Protein AF-A0A385BJE5-F1 (afdb_monomer)

Structure (mmCIF, N/CA/C/O backbone):
data_AF-A0A385BJE5-F1
#
_entry.id   AF-A0A385BJE5-F1
#
loop_
_atom_site.group_PDB
_atom_site.id
_atom_site.type_symbol
_atom_site.label_atom_id
_atom_site.label_alt_id
_atom_site.label_comp_id
_atom_site.label_asym_id
_atom_site.label_entity_id
_atom_site.label_seq_id
_atom_site.pdbx_PDB_ins_code
_atom_site.Cartn_x
_atom_site.Cartn_y
_atom_site.Cartn_z
_atom_site.occupancy
_atom_site.B_iso_or_equiv
_atom_site.auth_seq_id
_atom_site.auth_comp_id
_atom_site.auth_asym_id
_atom_site.auth_atom_id
_atom_site.pdbx_PDB_model_num
ATOM 1 N N . MET A 1 1 ? -18.396 -1.221 15.395 1.00 72.06 1 MET A N 1
ATOM 2 C CA . MET A 1 1 ? -17.699 -0.795 14.156 1.00 72.06 1 MET A CA 1
ATOM 3 C C . MET A 1 1 ? -17.157 0.610 14.376 1.00 72.06 1 MET A C 1
ATOM 5 O O . MET A 1 1 ? -17.887 1.423 14.925 1.00 72.06 1 MET A O 1
ATOM 9 N N . ILE A 1 2 ? -15.896 0.887 14.028 1.00 81.12 2 ILE A N 1
ATOM 10 C CA . ILE A 1 2 ? -15.225 2.148 14.398 1.00 81.12 2 ILE A CA 1
ATOM 11 C C . ILE A 1 2 ? -14.926 2.961 13.159 1.00 81.12 2 ILE A C 1
ATOM 13 O O . ILE A 1 2 ? -14.202 2.501 12.280 1.00 81.12 2 ILE A O 1
ATOM 17 N N . TRP A 1 3 ? -15.463 4.172 13.141 1.00 87.81 3 TRP A N 1
ATOM 18 C CA . TRP A 1 3 ? -15.326 5.131 12.059 1.00 87.81 3 TRP A CA 1
ATOM 19 C C . TRP A 1 3 ? -14.182 6.098 12.357 1.00 87.81 3 TRP A C 1
ATOM 21 O O . TRP A 1 3 ? -14.000 6.532 13.500 1.00 87.81 3 TRP A O 1
ATOM 31 N N . LYS A 1 4 ? -13.359 6.375 11.342 1.00 85.88 4 LYS A N 1
ATOM 32 C CA . LYS A 1 4 ? -12.251 7.337 11.401 1.00 85.88 4 LYS A CA 1
ATOM 33 C C . LYS A 1 4 ? -12.083 8.016 10.046 1.00 85.88 4 LYS A C 1
ATOM 35 O O . LYS A 1 4 ? -12.398 7.427 9.016 1.00 85.88 4 LYS A O 1
ATOM 40 N N . PHE A 1 5 ? -11.512 9.215 10.052 1.00 85.75 5 PHE A N 1
ATOM 41 C CA . PHE A 1 5 ? -11.042 9.856 8.830 1.00 85.75 5 PHE A CA 1
ATOM 42 C C . PHE A 1 5 ? -9.818 9.124 8.282 1.00 85.75 5 PHE A C 1
ATOM 44 O O . PHE A 1 5 ? -8.885 8.812 9.029 1.00 85.75 5 PHE A O 1
ATOM 51 N N . ASP A 1 6 ? -9.841 8.835 6.987 1.00 84.31 6 ASP A N 1
ATOM 52 C CA . ASP A 1 6 ? -8.679 8.341 6.264 1.00 84.31 6 ASP A CA 1
ATOM 53 C C . ASP A 1 6 ? -7.747 9.483 5.818 1.00 84.31 6 ASP A C 1
ATOM 55 O O . ASP A 1 6 ? -7.969 10.662 6.099 1.00 84.31 6 ASP A O 1
ATOM 59 N N . LYS A 1 7 ? -6.667 9.122 5.116 1.00 77.25 7 LYS A N 1
ATOM 60 C CA . LYS A 1 7 ? -5.674 10.073 4.582 1.00 77.25 7 LYS A CA 1
ATOM 61 C C . LYS A 1 7 ? -6.243 11.076 3.566 1.00 77.25 7 LYS A C 1
ATOM 63 O O . LYS A 1 7 ? -5.588 12.079 3.308 1.00 77.25 7 LYS A O 1
ATOM 68 N N . ASP A 1 8 ? -7.410 10.790 2.994 1.00 83.25 8 ASP A N 1
ATOM 69 C CA . ASP A 1 8 ? -8.063 11.594 1.962 1.00 83.25 8 ASP A CA 1
ATOM 70 C C . ASP A 1 8 ? -9.199 12.443 2.571 1.00 83.25 8 ASP A C 1
ATOM 72 O O . ASP A 1 8 ? -9.961 13.075 1.844 1.00 83.25 8 ASP A O 1
ATOM 76 N N . GLY A 1 9 ? -9.324 12.455 3.906 1.00 86.56 9 GLY A N 1
ATOM 77 C CA . GLY A 1 9 ? -10.329 13.225 4.637 1.00 86.56 9 GLY A CA 1
ATOM 78 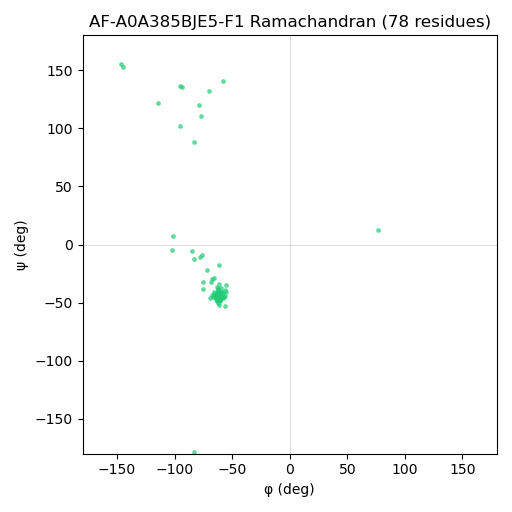C C . GLY A 1 9 ? -11.730 12.613 4.610 1.00 86.56 9 GLY A C 1
ATOM 79 O O . GLY A 1 9 ? -12.682 13.279 5.006 1.00 86.56 9 GLY A O 1
ATOM 80 N N . ASN A 1 10 ? -11.878 11.358 4.173 1.00 89.19 10 ASN A N 1
ATOM 81 C CA . ASN A 1 10 ? -13.172 10.682 4.148 1.00 89.19 10 ASN A CA 1
ATOM 82 C C . ASN A 1 10 ? -13.379 9.873 5.426 1.00 89.19 10 ASN A C 1
ATOM 84 O O . ASN A 1 10 ? -12.488 9.136 5.855 1.00 89.19 10 ASN A O 1
ATOM 88 N N . GLU A 1 11 ? -14.567 9.963 6.017 1.00 91.56 11 GLU A N 1
ATOM 89 C CA . GLU A 1 11 ? -14.927 9.127 7.158 1.00 91.56 11 GLU A CA 1
ATOM 90 C C . GLU A 1 11 ? -15.325 7.725 6.685 1.00 91.56 11 GLU A C 1
ATOM 92 O O . GLU A 1 11 ? -16.245 7.563 5.883 1.00 91.56 11 GLU A O 1
ATOM 97 N N . ARG A 1 12 ? -14.600 6.704 7.152 1.00 91.56 12 ARG A N 1
ATOM 98 C CA . ARG A 1 12 ? -14.820 5.298 6.777 1.00 91.56 12 ARG A CA 1
ATOM 99 C C . ARG A 1 12 ? -14.541 4.367 7.960 1.00 91.56 12 ARG A C 1
ATOM 101 O O . ARG A 1 12 ? -13.697 4.705 8.802 1.00 91.56 12 ARG A O 1
ATOM 108 N N . PRO A 1 13 ? -15.168 3.180 8.038 1.00 93.81 13 PRO A N 1
ATOM 109 C CA . PRO A 1 13 ? -14.819 2.178 9.037 1.00 93.81 13 PRO A CA 1
ATOM 110 C C . PRO A 1 13 ? -13.344 1.774 8.936 1.00 93.81 13 PRO A C 1
ATOM 112 O O . PRO A 1 13 ? -12.822 1.585 7.839 1.00 93.81 13 PRO A O 1
ATOM 115 N N . LEU A 1 14 ? -12.676 1.568 10.074 1.00 91.00 14 LEU A N 1
ATOM 116 C CA . LEU A 1 14 ? -11.273 1.128 10.106 1.00 91.00 14 LEU A CA 1
ATOM 117 C C . LEU A 1 14 ? -11.040 -0.174 9.325 1.00 91.00 14 LEU A C 1
ATOM 119 O O . LEU A 1 14 ? -9.997 -0.319 8.694 1.00 91.00 14 LEU A O 1
ATOM 123 N N . GLN A 1 15 ? -12.014 -1.089 9.339 1.00 92.12 15 GLN A N 1
ATOM 124 C CA . GLN A 1 15 ? -11.946 -2.331 8.571 1.00 92.12 15 GLN A CA 1
ATOM 125 C C . GLN A 1 15 ? -11.960 -2.066 7.060 1.00 92.12 15 GLN A C 1
ATOM 127 O O . GLN A 1 15 ? -11.115 -2.594 6.349 1.00 92.12 15 GLN A O 1
ATOM 132 N N . GLU A 1 16 ? -12.834 -1.178 6.576 1.00 93.56 16 GLU A N 1
ATOM 133 C CA . GLU A 1 16 ? -12.856 -0.803 5.156 1.00 93.56 16 GLU A CA 1
ATOM 134 C C . GLU A 1 16 ? -11.534 -0.142 4.747 1.00 93.56 16 GLU A C 1
ATOM 136 O O . GLU A 1 16 ? -10.967 -0.457 3.702 1.00 93.56 16 GLU A O 1
ATOM 141 N N . GLN A 1 17 ? -10.994 0.747 5.587 1.00 92.94 17 GLN A N 1
ATOM 142 C CA . GLN A 1 17 ? -9.689 1.358 5.331 1.00 92.94 17 GLN A CA 1
ATOM 143 C C . GLN A 1 17 ? -8.583 0.299 5.222 1.00 92.94 17 GLN A C 1
ATOM 145 O O . GLN A 1 17 ? -7.729 0.400 4.342 1.00 92.94 17 GLN A O 1
ATOM 150 N N . LEU A 1 18 ? -8.605 -0.723 6.085 1.00 93.69 18 LEU A N 1
ATOM 151 C CA . LEU A 1 18 ? -7.658 -1.838 6.051 1.00 93.69 18 LEU A CA 1
ATOM 152 C C . LEU A 1 18 ? -7.789 -2.645 4.756 1.00 93.69 18 LEU A C 1
ATOM 154 O O . LEU A 1 18 ? -6.783 -2.888 4.089 1.00 93.69 18 LEU A O 1
ATOM 158 N N . ASP A 1 19 ? -9.010 -3.015 4.380 1.00 94.44 19 ASP A N 1
ATOM 159 C CA . ASP A 1 19 ? -9.278 -3.826 3.191 1.00 94.44 19 ASP A CA 1
ATOM 160 C C . ASP A 1 19 ? -8.836 -3.096 1.915 1.00 94.44 19 ASP A C 1
ATOM 162 O O . ASP A 1 19 ? -8.163 -3.673 1.060 1.00 94.44 19 ASP A O 1
ATOM 166 N N . ARG A 1 20 ? -9.081 -1.782 1.836 1.00 93.12 20 ARG A N 1
ATOM 167 C CA . ARG A 1 20 ? -8.588 -0.940 0.735 1.00 93.12 20 ARG A CA 1
ATOM 168 C C . ARG A 1 20 ? -7.066 -0.910 0.669 1.00 93.12 20 ARG A C 1
ATOM 170 O O . ARG A 1 20 ? -6.508 -0.992 -0.418 1.00 93.12 20 ARG A O 1
ATOM 177 N N . ARG A 1 21 ? -6.370 -0.830 1.809 1.00 93.69 21 ARG A N 1
ATOM 178 C CA . ARG A 1 21 ? -4.898 -0.874 1.813 1.00 93.69 21 ARG A CA 1
ATOM 179 C C . ARG A 1 21 ? -4.339 -2.234 1.423 1.00 93.69 21 ARG A C 1
ATOM 181 O O . ARG A 1 21 ? -3.284 -2.282 0.799 1.00 93.69 21 ARG A O 1
ATOM 188 N N . LYS A 1 22 ? -5.035 -3.323 1.745 1.00 94.25 22 LYS A N 1
ATOM 189 C CA . LYS A 1 22 ? -4.678 -4.662 1.259 1.00 94.25 22 LYS A CA 1
ATOM 190 C C . LYS A 1 22 ? -4.855 -4.769 -0.259 1.00 94.25 22 LYS A C 1
ATOM 192 O O . LYS A 1 22 ? -3.957 -5.280 -0.919 1.00 94.25 22 LYS A O 1
ATOM 197 N N . ALA A 1 23 ? -5.925 -4.201 -0.814 1.00 94.75 23 ALA A N 1
ATOM 198 C CA . ALA A 1 23 ? -6.113 -4.118 -2.264 1.00 94.75 23 ALA A CA 1
ATOM 199 C C . ALA A 1 23 ? -5.041 -3.241 -2.949 1.00 94.75 23 ALA A C 1
ATOM 201 O O . ALA A 1 23 ? -4.458 -3.654 -3.951 1.00 94.75 23 ALA A O 1
ATOM 202 N N . ASP A 1 24 ? -4.708 -2.073 -2.377 1.00 91.94 24 ASP A N 1
ATOM 203 C CA . ASP A 1 24 ? -3.598 -1.227 -2.854 1.00 91.94 24 ASP A CA 1
ATOM 204 C C . ASP A 1 24 ? -2.278 -2.023 -2.904 1.00 91.94 24 ASP A C 1
ATOM 206 O O . ASP A 1 24 ? -1.486 -1.877 -3.838 1.00 91.94 24 ASP A O 1
ATOM 210 N N . LEU A 1 25 ? -2.030 -2.865 -1.890 1.00 93.38 25 LEU A N 1
ATOM 211 C CA . LEU A 1 25 ? -0.831 -3.698 -1.803 1.00 93.38 25 LEU A CA 1
ATOM 212 C C . LEU A 1 25 ? -0.776 -4.727 -2.937 1.00 93.38 25 LEU A C 1
ATOM 214 O O . LEU A 1 25 ? 0.272 -4.880 -3.561 1.00 93.38 25 LEU A O 1
ATOM 218 N N . GLU A 1 26 ? -1.887 -5.410 -3.208 1.00 93.31 26 GLU A N 1
ATOM 219 C CA . GLU A 1 26 ? -1.999 -6.400 -4.282 1.00 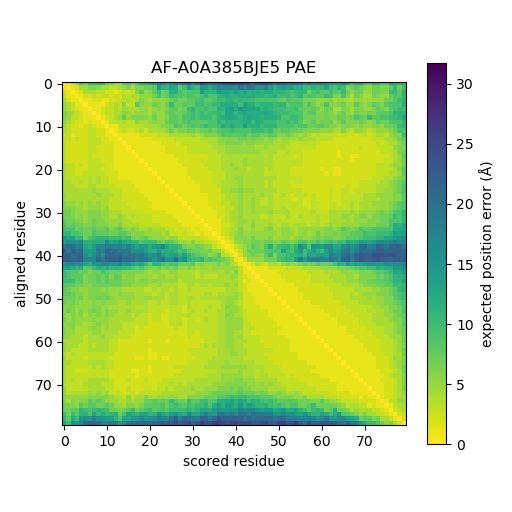93.31 26 GLU A CA 1
ATOM 220 C C . GLU A 1 26 ? -1.735 -5.770 -5.657 1.00 93.31 26 GLU A C 1
ATOM 222 O O . GLU A 1 26 ? -0.884 -6.251 -6.409 1.00 93.31 26 GLU A O 1
ATOM 227 N N . ILE A 1 27 ? -2.360 -4.625 -5.946 1.00 91.00 27 ILE A N 1
ATOM 228 C CA . ILE A 1 27 ? -2.145 -3.881 -7.199 1.00 91.00 27 ILE A CA 1
ATOM 229 C C . ILE A 1 27 ? -0.680 -3.449 -7.334 1.00 91.00 27 ILE A C 1
ATOM 231 O O . ILE A 1 27 ? -0.080 -3.578 -8.404 1.00 91.00 27 ILE A O 1
ATOM 235 N N . ALA A 1 28 ? -0.072 -2.957 -6.251 1.00 88.81 28 ALA A N 1
ATOM 236 C CA . ALA A 1 28 ? 1.330 -2.554 -6.262 1.00 88.81 28 ALA A CA 1
ATOM 237 C C . ALA A 1 28 ? 2.276 -3.737 -6.548 1.00 88.81 28 ALA A C 1
ATOM 239 O O . ALA A 1 28 ? 3.265 -3.560 -7.264 1.00 88.81 28 ALA A O 1
ATOM 240 N N . PHE A 1 29 ? 1.966 -4.939 -6.048 1.00 89.19 29 PHE A N 1
ATOM 241 C CA . PHE A 1 29 ? 2.702 -6.159 -6.389 1.00 89.19 29 PHE A CA 1
ATOM 242 C C . PHE A 1 29 ? 2.521 -6.554 -7.855 1.00 89.19 29 PHE A C 1
ATOM 244 O O . PHE A 1 29 ? 3.516 -6.809 -8.533 1.00 89.19 29 PHE A O 1
ATOM 251 N N . MET A 1 30 ? 1.292 -6.523 -8.377 1.00 88.69 30 MET A N 1
ATOM 252 C CA . MET A 1 30 ? 1.035 -6.800 -9.795 1.00 88.69 30 MET A CA 1
ATOM 253 C C . MET A 1 30 ? 1.818 -5.850 -10.713 1.00 88.69 30 MET A C 1
ATOM 255 O O . MET A 1 30 ? 2.410 -6.279 -11.704 1.00 88.69 30 MET A O 1
ATOM 259 N N . HIS A 1 31 ? 1.873 -4.559 -10.368 1.00 84.62 31 HIS A N 1
ATOM 260 C CA . HIS A 1 31 ? 2.669 -3.574 -11.102 1.00 84.62 31 HIS A CA 1
ATOM 261 C C . HIS A 1 31 ? 4.170 -3.870 -11.044 1.00 84.62 31 HIS A C 1
ATOM 263 O O . HIS A 1 31 ? 4.854 -3.723 -12.060 1.00 84.62 31 HIS A O 1
ATOM 269 N N . LEU A 1 32 ? 4.687 -4.287 -9.882 1.00 83.94 32 LEU A N 1
ATOM 270 C CA . LEU A 1 32 ? 6.091 -4.664 -9.736 1.00 83.94 32 LEU A CA 1
ATOM 271 C C . LEU A 1 32 ? 6.422 -5.856 -10.640 1.00 83.94 32 LEU A C 1
ATOM 273 O O . LEU A 1 32 ? 7.325 -5.740 -11.468 1.00 83.94 32 LEU A O 1
ATOM 277 N N . GLU A 1 33 ? 5.647 -6.939 -10.554 1.00 86.25 33 GLU A N 1
ATOM 278 C CA . GLU A 1 33 ? 5.852 -8.138 -11.373 1.00 86.25 33 GLU A CA 1
ATOM 279 C C . GLU A 1 33 ? 5.800 -7.836 -12.869 1.00 86.25 33 GLU A C 1
ATOM 281 O O . GLU A 1 33 ? 6.655 -8.287 -13.635 1.00 86.25 33 GLU A O 1
ATOM 286 N N . TRP A 1 34 ? 4.805 -7.057 -13.299 1.00 84.62 34 TRP A N 1
ATOM 287 C CA . TRP A 1 34 ? 4.701 -6.653 -14.694 1.00 84.62 34 TRP A CA 1
ATOM 288 C C . TRP A 1 34 ? 5.930 -5.847 -15.124 1.00 84.62 34 TRP A C 1
ATOM 290 O O . TRP A 1 34 ? 6.475 -6.073 -16.202 1.00 84.62 34 TRP A O 1
ATOM 300 N N . SER A 1 35 ? 6.410 -4.938 -14.271 1.00 79.00 35 SER A N 1
ATOM 301 C CA . SER A 1 35 ? 7.577 -4.104 -14.565 1.00 79.00 35 SER A CA 1
ATOM 302 C C . SER A 1 35 ? 8.895 -4.884 -14.641 1.00 79.00 35 SER A C 1
ATOM 304 O O . SER A 1 35 ? 9.791 -4.476 -15.382 1.00 79.00 35 SER A O 1
ATOM 306 N N . GLU A 1 36 ? 9.015 -5.987 -13.898 1.00 79.19 36 GLU A N 1
ATOM 307 C CA . GLU A 1 36 ? 10.170 -6.891 -13.927 1.00 79.19 36 GLU A CA 1
ATOM 308 C C . GLU A 1 36 ? 10.168 -7.769 -15.178 1.00 79.19 36 GLU A C 1
ATOM 310 O O . GLU A 1 36 ? 11.219 -7.997 -15.773 1.00 79.19 36 GLU A O 1
ATOM 315 N N . LYS A 1 37 ? 8.984 -8.217 -15.606 1.00 82.56 37 LYS A N 1
ATOM 316 C CA . LYS A 1 37 ? 8.808 -9.084 -16.779 1.00 82.56 37 LYS A CA 1
ATOM 317 C C . LYS A 1 37 ? 8.764 -8.315 -18.104 1.00 82.56 37 LYS A C 1
ATOM 319 O O . LYS A 1 37 ? 8.823 -8.948 -19.152 1.00 82.56 37 LYS A O 1
ATOM 324 N N . ASN A 1 38 ? 8.633 -6.983 -18.093 1.00 77.25 38 ASN A N 1
ATOM 325 C CA . ASN A 1 38 ? 8.459 -6.187 -19.311 1.00 77.25 38 ASN A CA 1
ATOM 326 C C . ASN A 1 38 ? 9.786 -6.007 -20.086 1.00 77.25 38 ASN A C 1
ATOM 328 O O . ASN A 1 38 ? 1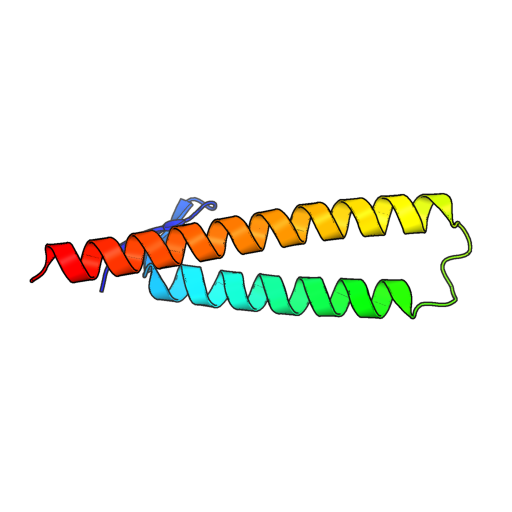0.644 -5.233 -19.650 1.00 77.25 38 ASN A O 1
ATOM 332 N N . PRO A 1 39 ? 9.934 -6.626 -21.276 1.00 65.56 39 PRO A N 1
ATOM 333 C CA . PRO A 1 39 ? 11.172 -6.578 -22.054 1.00 65.56 39 PRO A CA 1
ATOM 334 C C . PRO A 1 39 ? 11.384 -5.244 -22.792 1.00 65.56 39 PRO A C 1
ATOM 336 O O . PRO A 1 39 ? 12.455 -5.015 -23.345 1.00 65.56 39 PRO A O 1
ATOM 339 N N . LEU A 1 40 ? 10.387 -4.350 -22.818 1.00 71.62 40 LEU A N 1
ATOM 340 C CA . LEU A 1 40 ? 10.435 -3.088 -23.571 1.00 71.62 40 LEU A CA 1
ATOM 341 C C . LEU A 1 40 ? 11.123 -1.943 -22.809 1.00 71.62 40 LEU A C 1
ATOM 343 O O . LEU A 1 40 ? 11.326 -0.860 -23.362 1.00 71.62 40 LEU A O 1
ATOM 347 N N . ARG A 1 41 ? 11.493 -2.140 -21.537 1.00 68.62 41 ARG A N 1
ATOM 348 C CA . ARG A 1 41 ? 12.257 -1.145 -20.772 1.00 68.62 41 ARG A CA 1
ATOM 349 C C . ARG A 1 41 ? 13.749 -1.275 -21.071 1.00 68.62 41 ARG A C 1
ATOM 351 O O . ARG A 1 41 ? 14.479 -1.955 -20.367 1.00 68.62 41 ARG A O 1
ATOM 358 N N . LEU A 1 42 ? 14.190 -0.571 -22.110 1.00 65.81 42 LEU A N 1
ATOM 359 C CA . LEU A 1 42 ? 15.587 -0.570 -22.563 1.00 65.81 42 LEU A CA 1
ATOM 360 C C . LEU A 1 42 ? 16.542 0.193 -21.622 1.00 65.81 42 LEU A C 1
ATOM 362 O O . LEU A 1 42 ? 17.746 -0.042 -21.634 1.00 65.81 42 LEU A O 1
ATOM 366 N N . ASP A 1 43 ? 16.020 1.107 -20.799 1.00 85.19 43 ASP A N 1
ATOM 367 C CA . ASP A 1 43 ? 16.819 1.942 -19.896 1.00 85.19 43 ASP A CA 1
ATOM 368 C C . ASP A 1 43 ? 16.895 1.328 -18.485 1.00 85.19 43 ASP A C 1
ATOM 370 O O . ASP A 1 43 ? 15.964 1.440 -17.676 1.00 85.19 43 ASP A O 1
ATOM 374 N N . GLN A 1 44 ? 18.033 0.694 -18.189 1.00 83.00 44 GLN A N 1
ATOM 375 C CA . GLN A 1 44 ? 18.309 0.034 -16.909 1.00 83.00 44 GLN A CA 1
ATOM 376 C C . GLN A 1 44 ? 18.276 0.999 -15.712 1.00 83.00 44 GLN A C 1
ATOM 378 O O . GLN A 1 44 ? 17.841 0.618 -14.621 1.00 83.00 44 GLN A O 1
ATOM 383 N N . LEU A 1 45 ? 18.695 2.260 -15.886 1.00 88.06 45 LEU A N 1
ATOM 384 C CA . LEU A 1 45 ? 18.684 3.243 -14.801 1.00 88.06 45 LEU A CA 1
ATOM 385 C C . LEU A 1 45 ? 17.245 3.610 -14.433 1.00 88.06 45 LEU A C 1
ATOM 387 O O . LEU A 1 45 ? 16.884 3.599 -13.253 1.00 88.06 45 LEU A O 1
ATOM 391 N N . LYS A 1 46 ? 16.396 3.870 -15.434 1.00 84.50 46 LYS A N 1
ATOM 392 C CA . LYS A 1 46 ? 14.965 4.127 -15.206 1.00 84.50 46 LYS A CA 1
ATOM 393 C C . LYS A 1 46 ? 14.262 2.924 -14.585 1.00 84.50 46 LYS A C 1
ATOM 395 O O . LYS A 1 46 ? 13.420 3.113 -13.707 1.00 84.50 46 LYS A O 1
ATOM 400 N N . GLN A 1 47 ? 14.619 1.704 -14.988 1.00 83.12 47 GLN A N 1
ATOM 401 C CA . GLN A 1 47 ? 14.086 0.485 -14.377 1.00 83.12 47 GLN A CA 1
ATOM 402 C C . GLN A 1 47 ? 14.453 0.397 -12.889 1.00 83.12 47 GLN A C 1
ATOM 404 O O . GLN A 1 47 ? 13.567 0.194 -12.058 1.00 83.12 47 GLN A O 1
ATOM 409 N N . LYS A 1 48 ? 15.719 0.645 -12.536 1.00 85.50 48 LYS A N 1
ATOM 410 C CA . LYS A 1 48 ? 16.190 0.632 -11.144 1.00 85.50 48 LYS A CA 1
ATOM 411 C C . LYS A 1 48 ? 15.522 1.712 -10.289 1.00 85.50 48 LYS A C 1
ATOM 413 O O . LYS A 1 48 ? 15.093 1.431 -9.172 1.00 85.50 48 LYS A O 1
ATOM 418 N N . ILE A 1 49 ? 15.385 2.935 -10.811 1.00 87.62 49 ILE A N 1
ATOM 419 C CA . ILE A 1 49 ? 14.676 4.030 -10.123 1.00 87.62 49 ILE A CA 1
ATOM 420 C C . ILE A 1 49 ? 13.208 3.657 -9.896 1.00 87.62 49 ILE A C 1
ATOM 422 O O . ILE A 1 49 ? 12.676 3.854 -8.804 1.00 87.62 49 ILE A O 1
ATOM 426 N N . HIS A 1 50 ? 12.551 3.084 -10.907 1.00 84.88 50 HIS A N 1
ATOM 427 C CA . HIS A 1 50 ? 11.173 2.627 -10.778 1.00 84.88 50 HIS A CA 1
ATOM 428 C C . HIS A 1 50 ? 11.029 1.546 -9.702 1.00 84.88 50 HIS A C 1
ATOM 430 O O . HIS A 1 50 ? 10.185 1.695 -8.826 1.00 84.88 50 HIS A O 1
ATOM 436 N N . GLN A 1 51 ? 11.879 0.514 -9.711 1.00 84.62 51 GLN A N 1
ATOM 437 C CA . GLN A 1 51 ? 11.878 -0.535 -8.684 1.00 84.62 51 GLN A CA 1
ATOM 438 C C . GLN A 1 51 ? 12.055 0.047 -7.276 1.00 84.62 51 GLN A C 1
ATOM 440 O O . GLN A 1 51 ? 11.303 -0.297 -6.367 1.00 84.62 51 GLN A O 1
ATOM 445 N N . GLN A 1 52 ? 12.988 0.987 -7.093 1.00 89.50 52 GLN A N 1
ATOM 446 C CA . GLN A 1 52 ? 13.186 1.663 -5.808 1.00 89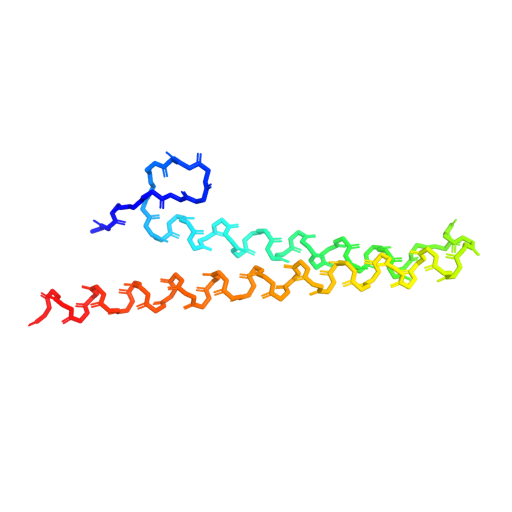.50 52 GLN A CA 1
ATOM 447 C C . GLN A 1 52 ? 11.947 2.451 -5.361 1.00 89.50 52 GLN A C 1
ATOM 449 O O . GLN A 1 52 ? 11.577 2.405 -4.186 1.00 89.50 52 GLN A O 1
ATOM 454 N N . ASN A 1 53 ? 11.290 3.166 -6.275 1.00 89.00 53 ASN A N 1
ATOM 455 C CA . ASN A 1 53 ? 10.077 3.923 -5.968 1.00 89.00 53 ASN A CA 1
ATOM 456 C C . ASN A 1 53 ? 8.901 3.000 -5.627 1.00 89.00 53 ASN A C 1
ATOM 458 O O . ASN A 1 53 ? 8.208 3.239 -4.636 1.00 89.00 53 ASN A O 1
ATOM 462 N N . THR A 1 54 ? 8.717 1.916 -6.382 1.00 86.8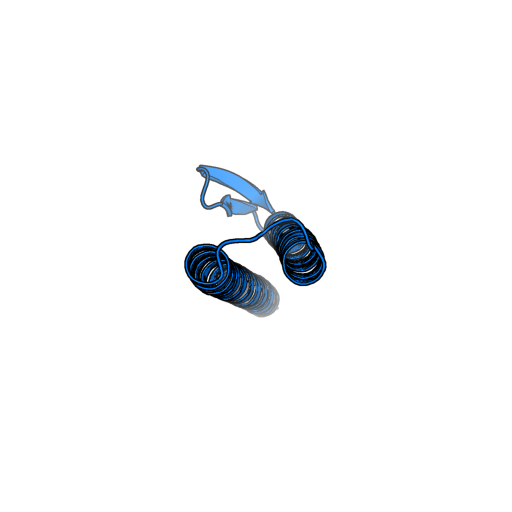8 54 THR A N 1
ATOM 463 C CA . THR A 1 54 ? 7.701 0.894 -6.103 1.00 86.88 54 THR A CA 1
ATOM 464 C C . THR A 1 54 ? 7.961 0.224 -4.754 1.00 86.88 54 THR A C 1
ATOM 466 O O . THR A 1 54 ? 7.044 0.109 -3.946 1.00 86.88 54 THR A O 1
ATOM 469 N N . GLN A 1 55 ? 9.214 -0.107 -4.428 1.00 88.19 55 GLN A N 1
ATOM 470 C CA . GLN A 1 55 ? 9.569 -0.674 -3.125 1.00 88.19 55 GLN A CA 1
ATOM 471 C C . GLN A 1 55 ? 9.275 0.289 -1.966 1.00 88.19 55 GLN A C 1
ATOM 473 O O . GLN A 1 55 ? 8.735 -0.121 -0.935 1.00 88.19 55 GLN A O 1
ATOM 478 N N . LYS A 1 56 ? 9.587 1.583 -2.123 1.00 91.75 56 LYS A N 1
ATOM 479 C CA . LYS A 1 56 ? 9.223 2.615 -1.136 1.00 91.75 56 LYS A CA 1
ATOM 480 C C . LYS A 1 56 ? 7.707 2.700 -0.951 1.00 91.75 56 LYS A C 1
ATOM 482 O O . LYS A 1 56 ? 7.236 2.795 0.182 1.00 91.75 56 LYS A O 1
ATOM 487 N N . HIS A 1 57 ? 6.947 2.638 -2.044 1.00 90.94 57 HIS A N 1
ATOM 488 C CA . HIS A 1 57 ? 5.487 2.648 -2.005 1.00 90.94 57 HIS A CA 1
ATOM 489 C C . HIS A 1 57 ? 4.917 1.416 -1.283 1.00 90.94 57 HIS A C 1
ATOM 491 O O . HIS A 1 57 ? 4.096 1.572 -0.379 1.00 90.94 57 HIS A O 1
ATOM 497 N N . LEU A 1 58 ? 5.425 0.217 -1.588 1.00 91.94 58 LEU A N 1
ATOM 498 C CA . LEU A 1 58 ? 5.057 -1.032 -0.910 1.00 91.94 58 LEU A CA 1
ATOM 499 C C . LEU A 1 58 ? 5.314 -0.958 0.598 1.00 91.94 58 LEU A C 1
ATOM 501 O O . LEU A 1 58 ? 4.450 -1.321 1.395 1.00 91.94 58 LEU A O 1
ATOM 505 N N . ASN A 1 59 ? 6.477 -0.447 1.007 1.00 93.12 59 ASN A N 1
ATOM 506 C CA . ASN A 1 59 ? 6.807 -0.296 2.424 1.00 93.12 59 ASN A CA 1
ATOM 507 C C . ASN A 1 59 ? 5.843 0.666 3.134 1.00 93.12 59 ASN A C 1
ATOM 509 O O . ASN A 1 59 ? 5.436 0.401 4.266 1.00 93.12 59 ASN A O 1
ATOM 513 N N . LYS A 1 60 ? 5.429 1.748 2.462 1.00 93.94 60 LYS A N 1
ATOM 514 C CA . LYS A 1 60 ? 4.426 2.675 2.997 1.00 93.94 60 LYS A CA 1
ATOM 515 C C . LYS A 1 60 ? 3.072 1.987 3.188 1.00 93.94 60 LYS A C 1
ATOM 517 O O . LYS A 1 60 ? 2.507 2.089 4.271 1.00 93.94 60 LYS A O 1
ATOM 522 N N . ILE A 1 61 ? 2.586 1.245 2.189 1.00 92.69 61 ILE A N 1
ATOM 523 C CA . ILE A 1 61 ? 1.311 0.517 2.296 1.00 92.69 61 ILE A CA 1
ATOM 524 C C . ILE A 1 61 ? 1.359 -0.505 3.441 1.00 92.69 61 ILE A C 1
ATOM 526 O O . ILE A 1 61 ? 0.440 -0.557 4.254 1.00 92.69 61 ILE A O 1
ATOM 530 N N . LYS A 1 62 ? 2.450 -1.272 3.565 1.00 94.44 62 LYS A N 1
ATOM 531 C CA . LYS A 1 62 ? 2.633 -2.234 4.667 1.00 94.44 62 LYS A CA 1
ATOM 532 C C . LYS A 1 62 ? 2.601 -1.562 6.045 1.00 94.44 62 LYS A C 1
ATOM 534 O O . LYS A 1 62 ? 1.994 -2.092 6.973 1.00 94.44 62 LYS A O 1
ATOM 539 N N . SER A 1 63 ? 3.224 -0.391 6.175 1.00 95.44 63 SER A N 1
ATOM 540 C CA . SER A 1 63 ? 3.189 0.402 7.410 1.00 95.44 63 SER A CA 1
ATOM 541 C C . SER A 1 63 ? 1.773 0.892 7.743 1.00 95.44 63 SER A C 1
ATOM 543 O O . SER A 1 63 ? 1.332 0.791 8.893 1.00 95.44 63 SER A O 1
ATOM 545 N N . ASP A 1 64 ? 1.034 1.368 6.734 1.00 92.62 64 ASP A N 1
ATOM 546 C CA . ASP A 1 64 ? -0.360 1.801 6.882 1.00 92.62 64 ASP A CA 1
ATOM 547 C C . ASP A 1 64 ? -1.249 0.631 7.350 1.00 92.62 64 ASP A C 1
ATOM 549 O O . ASP A 1 64 ? -2.003 0.785 8.312 1.00 92.62 64 ASP A O 1
ATOM 553 N N . ILE A 1 65 ? -1.109 -0.551 6.732 1.00 94.44 65 ILE A N 1
ATOM 554 C CA . 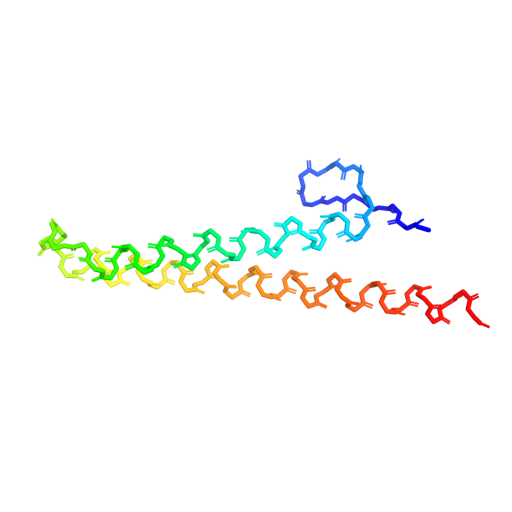ILE A 1 65 ? -1.808 -1.790 7.121 1.00 94.44 65 ILE A CA 1
ATOM 555 C C . ILE A 1 65 ? -1.524 -2.135 8.585 1.00 94.44 65 ILE A C 1
ATOM 557 O O . ILE A 1 65 ? -2.462 -2.255 9.369 1.00 94.44 65 ILE A O 1
ATOM 561 N N . SER A 1 66 ? -0.249 -2.213 8.984 1.00 95.62 66 SER A N 1
ATOM 562 C CA . SER A 1 66 ? 0.124 -2.548 10.367 1.00 95.62 66 SER A CA 1
ATOM 563 C C . SER A 1 66 ? -0.444 -1.544 11.375 1.00 95.62 66 SER A C 1
ATOM 565 O O . SER A 1 66 ? -0.885 -1.912 12.464 1.00 95.62 66 SER A O 1
ATOM 567 N N . THR A 1 67 ? -0.475 -0.260 11.014 1.00 93.38 67 THR A N 1
ATOM 568 C CA . THR A 1 67 ? -1.070 0.789 11.850 1.00 93.38 67 THR A CA 1
ATOM 569 C C . THR A 1 67 ? -2.579 0.602 12.001 1.00 93.38 67 THR A C 1
ATOM 571 O O . THR A 1 67 ? -3.105 0.755 13.103 1.00 93.38 67 THR A O 1
ATOM 574 N N . LEU A 1 68 ? -3.283 0.271 10.917 1.00 92.00 68 LEU A N 1
ATOM 575 C CA . LEU A 1 68 ? -4.722 0.008 10.940 1.00 92.00 68 LEU A CA 1
ATOM 576 C C . LEU A 1 68 ? -5.053 -1.247 11.755 1.00 92.00 68 LEU A C 1
ATOM 578 O O . LEU A 1 68 ? -5.940 -1.189 12.603 1.00 92.00 68 LEU A O 1
ATOM 582 N N . GLU A 1 69 ? -4.294 -2.330 11.590 1.00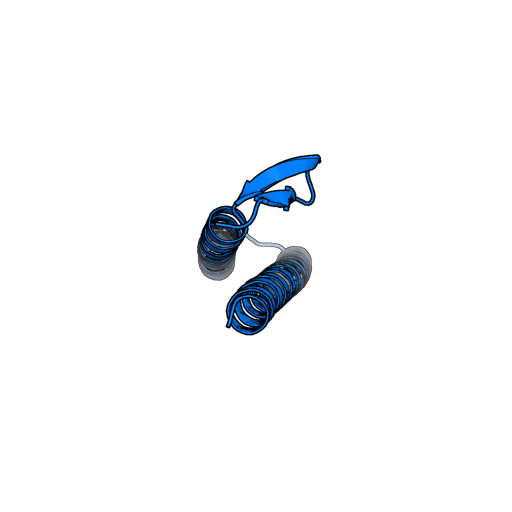 93.69 69 GLU A N 1
ATOM 583 C CA . GLU A 1 69 ? -4.436 -3.556 12.387 1.00 93.69 69 GLU A CA 1
ATOM 584 C C . GLU A 1 69 ? -4.234 -3.283 13.883 1.00 93.69 69 GLU A C 1
ATOM 586 O O . GLU A 1 69 ? -5.051 -3.694 14.707 1.00 93.69 69 GLU A O 1
ATOM 591 N N . LYS A 1 70 ? -3.203 -2.506 14.250 1.00 92.94 70 LYS A N 1
ATOM 592 C CA . LYS A 1 70 ? -2.988 -2.079 15.643 1.00 92.94 70 LYS A CA 1
ATOM 593 C C . LYS A 1 70 ? -4.166 -1.274 16.187 1.00 92.94 70 LYS A C 1
ATOM 595 O O . LYS A 1 70 ? -4.612 -1.548 17.298 1.00 92.94 70 LYS A O 1
ATOM 600 N N . LYS A 1 71 ? -4.682 -0.306 15.421 1.00 90.38 71 LYS A N 1
ATOM 601 C CA . LYS A 1 71 ? -5.837 0.516 15.826 1.00 90.38 71 LYS A CA 1
ATOM 602 C C . LYS A 1 71 ? -7.092 -0.332 16.034 1.00 90.38 71 LYS A C 1
ATOM 604 O O . LYS A 1 71 ? -7.806 -0.123 17.011 1.00 90.38 71 LYS A O 1
ATOM 609 N N . ILE A 1 72 ? -7.342 -1.291 15.144 1.00 89.69 72 ILE A N 1
ATOM 610 C CA . ILE A 1 72 ? -8.460 -2.232 15.267 1.00 89.69 72 ILE A CA 1
ATOM 611 C C . ILE A 1 72 ? -8.295 -3.068 16.541 1.00 89.69 72 ILE A C 1
ATOM 613 O O . ILE A 1 72 ? -9.198 -3.083 17.374 1.00 89.69 72 ILE A O 1
ATOM 617 N N . ASN A 1 73 ? -7.126 -3.667 16.767 1.00 90.00 73 ASN A N 1
ATOM 618 C CA . ASN A 1 73 ? -6.878 -4.487 17.956 1.00 90.00 73 ASN A CA 1
ATOM 619 C C . ASN A 1 73 ? -7.037 -3.696 19.263 1.00 90.00 73 ASN A C 1
ATOM 621 O O . ASN A 1 73 ? -7.748 -4.143 20.159 1.00 90.00 73 ASN A O 1
ATOM 625 N N . GLN A 1 74 ? -6.450 -2.496 19.346 1.00 89.56 74 GLN A N 1
ATOM 626 C CA . GLN A 1 74 ? -6.583 -1.602 20.506 1.00 89.56 74 GLN A CA 1
ATOM 627 C C . GLN A 1 74 ? -8.040 -1.277 20.819 1.00 89.56 74 GLN A C 1
ATOM 629 O O . GLN A 1 74 ? -8.447 -1.190 21.976 1.00 89.56 74 GLN A O 1
ATOM 634 N N . SER A 1 75 ? -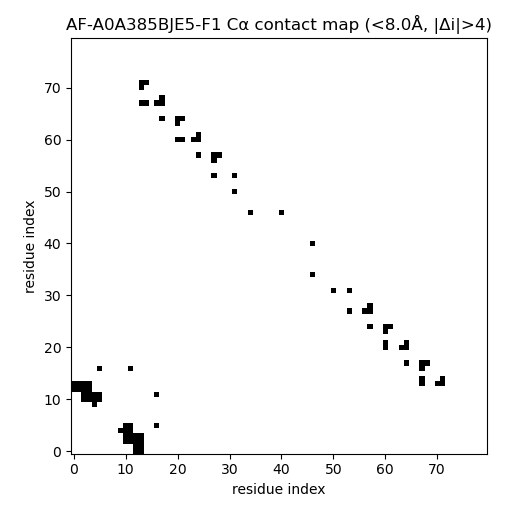8.835 -1.090 19.776 1.00 84.19 75 SER A N 1
ATOM 635 C CA . SER A 1 75 ? -10.227 -0.741 19.950 1.00 84.19 75 SER A CA 1
ATOM 636 C C . SER A 1 75 ? -11.109 -1.905 20.388 1.00 84.19 75 SER A C 1
ATOM 638 O O . SER A 1 75 ? -12.027 -1.701 21.176 1.00 84.19 75 SER A O 1
ATOM 640 N N . ILE A 1 76 ? -10.791 -3.128 19.959 1.00 82.94 76 ILE A N 1
ATOM 641 C CA . ILE A 1 76 ? -11.441 -4.340 20.460 1.00 82.94 76 ILE A CA 1
ATOM 642 C C . ILE A 1 76 ? -11.121 -4.503 21.949 1.00 82.94 76 ILE A C 1
ATOM 644 O O . ILE A 1 76 ? -12.032 -4.688 22.748 1.00 82.94 76 ILE A O 1
ATOM 648 N N . THR A 1 77 ? -9.851 -4.346 22.342 1.00 80.50 77 THR A N 1
ATOM 649 C CA . THR A 1 77 ? -9.438 -4.461 23.750 1.00 80.50 77 THR A CA 1
ATOM 650 C C . THR A 1 77 ? -10.006 -3.368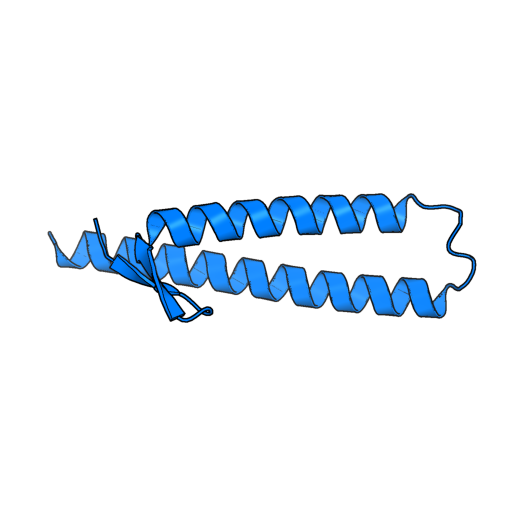 24.650 1.00 80.50 77 THR A C 1
ATOM 652 O O . THR A 1 77 ? -10.196 -3.621 25.826 1.00 80.50 77 THR A O 1
ATOM 655 N N . ALA A 1 78 ? -10.285 -2.171 24.125 1.00 72.88 78 ALA A N 1
ATOM 656 C CA . ALA A 1 78 ? -10.877 -1.074 24.898 1.00 72.88 78 ALA A CA 1
ATOM 657 C C . ALA A 1 78 ? -12.393 -1.225 25.128 1.00 72.88 78 ALA A C 1
ATOM 659 O O . ALA A 1 78 ? -12.973 -0.443 25.876 1.00 72.88 78 ALA A O 1
ATOM 660 N N . THR A 1 79 ? -13.035 -2.178 24.447 1.00 61.19 79 THR A N 1
ATOM 661 C CA . THR A 1 79 ? -14.482 -2.428 24.549 1.00 61.19 79 THR A CA 1
ATOM 662 C C . THR A 1 79 ? -14.799 -3.657 25.421 1.00 61.19 79 THR A C 1
ATOM 664 O O . THR A 1 79 ? -15.972 -3.928 25.668 1.00 61.19 79 THR A O 1
ATOM 667 N N . ASN A 1 80 ? -13.770 -4.378 25.886 1.00 52.66 80 ASN A N 1
ATOM 668 C CA . ASN A 1 80 ? -13.853 -5.496 26.835 1.00 52.66 80 ASN A CA 1
ATOM 669 C C . ASN A 1 80 ? -13.410 -5.044 28.228 1.00 52.66 80 ASN A C 1
ATOM 671 O O . ASN A 1 80 ? -13.953 -5.594 29.208 1.00 52.66 80 ASN A O 1
#

Secondary structure (DSSP, 8-state):
--EEE-TTS-EEEHHHHHHHHHHHHHHHHHHHHHHHH-TT---HHHHHHHHHHHHHHHHHHHHHHHHHHHHHHHHHHTT-

Mean predicted aligned error: 5.43 Å

Foldseek 3Di:
DDWDQDPVRDIDDLVVVLVVLVVVLVVLVVVLVCLVPDPPPPDPVVSVVVNVVSVVVNVVSVVSNVVSVVVVVVVVVVVD

Nearest PDB structures (foldseek):
  2k48-assembly1_A  TM=8.512E-01  e=4.482E-01  Orthohantavirus andesense
  4ijj-assembly1_A  TM=9.111E-01  e=9.961E-01  Pseudomonas aeruginosa UCBPP-PA14
  7ena-assembly1_l  TM=9.185E-01  e=6.005E+00  Homo sapiens
  8szz-assembly1_R  TM=8.425E-01  e=9.568E+00  synthetic construct
  8szz-assembly1_W  TM=8.450E-01  e=9.568E+00  synthetic construct

pLDDT: mean 86.53, std 8.34, range [52.66, 95.62]

Radius of gyration: 16.66 Å; Cα contacts (8 Å, |Δi|>4): 45; chains: 1; bounding box: 36×22×50 Å

Solvent-accessible surface area (backbone atoms only — not comparable to full-atom values): 4627 Å² total; per-residue (Å²): 139,56,73,42,70,49,99,86,71,46,79,42,40,52,65,58,56,35,54,50,39,53,51,53,46,52,53,52,47,54,52,50,55,50,63,73,70,46,84,82,69,82,51,65,67,61,50,52,53,48,51,53,52,51,52,54,50,51,53,51,42,52,50,52,40,54,51,41,53,51,53,52,53,53,52,57,62,73,76,109

Sequence (80 aa):
MIWKFDKDGNERPLQEQLDRRKADLEIAFMHLEWSEKNPLRLDQLKQKIHQQNTQKHLNKIKSDISTLEKKINQSITATN